Protein 4QBS (pdb70)

Sequence (144 aa):
GSRERLVYEVRQKCRNIEDICISSCGSLNVTLEHPLFVGGMCQNCKNCFLECCAYQYDDDGYQSYCTICCGGRRVLMCGNNNCCRCFCVECVDLLVGPGAAQAAIKEDPWNCYMCGHKGTTYGLLRRREDWPSSRLQMFFANARKQTA

InterPro domains:
  IPR000313 PWWP domain [PF00855] (293-374)
  IPR000313 PWWP domain [PS50812] (292-350)
  IPR000313 PWWP domain [SM00293] (290-348)
  IPR001525 C-5 cytosine methyltransferase [PF00145] (634-766)
  IPR001525 C-5 cytosine methyltransferase [PS51679] (634-912)
  IPR018117 DNA methylase, C-5 cytosine-specific, active site [PS00094] (702-714)
  IPR025766 ADD domain [PS51533] (482-614)
  IPR029063 S-adenosyl-L-methionine-dependent methyltransferase superfamily [G3DSA:3.40.50.150] (622-851)
  IPR029063 S-adenosyl-L-methionine-dependent methyltransferase superfamily [G3DSA:3.40.50.150] (852-912)
  IPR029063 S-adenosyl-L-methionine-dependent methyltransferase superfamily [SSF53335] (626-910)
  IPR040552 DNMT3, cysteine rich ADD domain, GATA1-like zinc finger [PF17980] (475-530)
  IPR044108 DNA (cytosine-5)-methyltransferase 3A, ADD domain [cd11729] (487-614)
  IPR049554 DNMT3, ADD domain, PHD zinc finger [PF21255] (537-586)
  IPR050390 DNA Cytosine-5 Methyltransferase [PTHR23068] (147-740)
  IPR054724 DNA (cytosine-5)-methyltransferase, N-terminal [PF22855] (4-284)

Radius of gyration: 14.33 Å; Cα contacts (8 Å, |Δi|>4): 267; chains: 2; bounding box: 39×41×32 Å

Organism: Homo sapiens (NCBI:txid9606)

Nearest PDB structures (foldseek):
  4qbs-assembly1_A  TM=1.007E+00  e=1.452E-32  Homo sapiens
  4qbr-assembly2_C  TM=9.942E-01  e=1.366E-28  Homo sapiens
  3a1b-assembly1_A  TM=9.912E-01  e=1.066E-27  Homo sapiens
  4qbq-assembly1_C  TM=9.775E-01  e=5.977E-27  Homo sapiens
  4qbq-assembly1_A  TM=9.741E-01  e=3.350E-26  Homo sapiens

Foldseek 3Di:
DFQLVLLVCVLV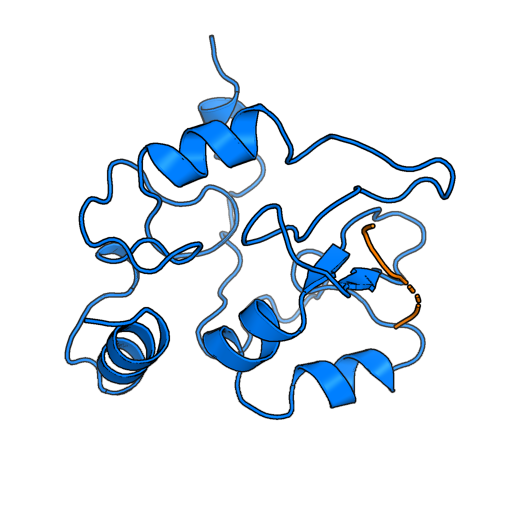VVDPQQQAALQGGHSQFDAADLWWGHGHHPVQLVLCVVAQPDDDPVRAGPDANRNSHEDDWDAALPPPHRHIHHPVSCCRQQHNPRVVVQVPDVRHHDLSGDPVQDGRNTHTDPPSVVSVCVSPDD/DADDPD

GO terms:
  GO:0000978 RNA polymerase II cis-regulatory region sequence-specific DNA binding (F, IDA)
  GO:0044027 negative regulation of gene expression via chromosomal CpG island methylation (P, IDA)
  GO:0000122 negative regulation of transcription by RNA polymerase II (P, IDA)
  GO:0005694 chromosome (C, EXP)
  GO:0006346 DNA methylation-dependent constitutive heterochromatin formation (P, IMP)
  GO:0005515 protein binding (F, IPI)
  GO:0106222 lncRNA binding (F, IDA)
  GO:0031048 regulatory ncRNA-mediated heterochromatin formation (P, IGI)
  GO:0005654 nucleoplasm (C, TAS)
  GO:0042802 identical protein binding (F, IPI)
  GO:0005634 nucleus (C, IDA)
  GO:0003886 DNA (cytosine-5-)-methyltransferase activity (F, IDA)
  GO:0003714 transcription corepressor activity (F, TAS)
  GO:0000122 negative regulation of transcription by RNA polymerase II (P, IMP)
  GO:0061629 RNA polymerase II-specific DNA-binding transcription factor binding (F, IPI)
  GO:0005654 nucleoplasm (C, IDA)
  GO:0003677 DNA binding (F, EXP)
  GO:0045322 unmethylated CpG binding (F, EXP)
  GO:0000791 euchromatin (C, IDA)
  GO:0005737 cytoplasm (C, IDA)

Structure (mmCIF, N/CA/C/O backbone):
data_4QBS
#
_entry.id   4QBS
#
_cell.length_a   57.286
_cell.length_b   57.286
_cell.length_c   71.923
_cell.angle_alpha   90.00
_cell.angle_beta   90.00
_cell.angle_gamma   120.00
#
_symmetry.space_group_name_H-M   'P 31 2 1'
#
loop_
_entity.id
_entity.type
_entity.pdbx_description
1 polymer 'DNA (cytosine-5)-methyltransferase 3A'
2 polymer 'Histone H3'
3 non-polymer 'ZINC ION'
4 non-polymer 'SULFATE ION'
5 water water
#
loop_
_atom_site.group_PDB
_atom_site.id
_atom_site.type_symbol
_atom_site.label_atom_id
_atom_site.label_alt_id
_atom_site.label_comp_id
_atom_site.label_asym_id
_atom_site.label_entity_id
_atom_site.label_seq_id
_atom_site.pdbx_PDB_ins_code
_atom_site.Cartn_x
_atom_site.Cartn_y
_atom_site.Cartn_z
_atom_site.occupancy
_atom_site.B_iso_or_equiv
_atom_site.auth_seq_id
_atom_site.auth_comp_id
_atom_site.auth_asym_id
_atom_site.auth_atom_id
_atom_site.pdbx_PDB_model_num
ATOM 1 N N . GLY A 1 1 ? 23.150 -33.938 -19.441 1.00 57.55 474 GLY A N 1
ATOM 2 C CA . GLY A 1 1 ? 23.977 -32.763 -19.632 1.00 55.96 474 GLY A CA 1
ATOM 3 C C . GLY A 1 1 ? 23.388 -31.518 -18.995 1.00 53.63 474 GLY A C 1
ATOM 4 O O . GLY A 1 1 ? 24.074 -30.509 -18.835 1.00 51.80 474 GLY A O 1
ATOM 5 N N . SER A 1 2 ? 22.109 -31.575 -18.633 1.00 51.25 475 SER A N 1
ATOM 6 C CA . SER A 1 2 ? 21.482 -30.435 -17.973 1.00 45.88 475 SER A CA 1
ATOM 7 C C . SER A 1 2 ? 21.748 -30.466 -16.475 1.00 41.76 475 SER A C 1
ATOM 8 O O . SER A 1 2 ? 22.160 -31.488 -15.911 1.00 43.17 475 SER A O 1
ATOM 11 N N . ARG A 1 3 ? 21.514 -29.328 -15.840 1.00 36.85 476 ARG A N 1
ATOM 12 C CA . ARG A 1 3 ? 21.655 -29.198 -14.405 1.00 31.93 476 ARG A CA 1
ATOM 13 C C . ARG A 1 3 ? 20.762 -30.180 -13.646 1.00 31.00 476 ARG A C 1
ATOM 14 O O . ARG A 1 3 ? 21.164 -30.753 -12.630 1.00 30.17 476 ARG A O 1
ATOM 22 N N . GLU A 1 4 ? 19.552 -30.371 -14.162 1.00 35.81 477 GLU A N 1
ATOM 23 C CA . GLU A 1 4 ? 18.551 -31.225 -13.524 1.00 38.16 477 GLU A CA 1
ATOM 24 C C . GLU A 1 4 ? 18.974 -32.689 -13.561 1.00 32.61 477 GLU A C 1
ATOM 25 O O . GLU A 1 4 ? 18.816 -33.419 -12.588 1.00 29.27 477 GLU A O 1
ATOM 31 N N . ARG A 1 5 ? 19.522 -33.113 -14.694 1.00 31.07 478 ARG A N 1
ATOM 32 C CA . ARG A 1 5 ? 19.973 -34.489 -14.845 1.00 35.87 478 ARG A CA 1
ATOM 33 C C . ARG A 1 5 ? 21.205 -34.753 -13.991 1.00 35.58 478 ARG A C 1
ATOM 34 O O . ARG A 1 5 ? 21.381 -35.847 -13.436 1.00 32.32 478 ARG A O 1
ATOM 42 N N . LEU A 1 6 ? 22.068 -33.756 -13.870 1.00 32.92 479 LEU A N 1
ATOM 43 C CA . LEU A 1 6 ? 23.257 -33.950 -13.070 1.00 31.41 479 LEU A CA 1
ATOM 44 C C . LEU A 1 6 ? 22.896 -34.077 -11.596 1.00 28.48 479 LEU A C 1
ATOM 45 O O . LEU A 1 6 ? 23.486 -34.881 -10.872 1.00 32.62 479 LEU A O 1
ATOM 50 N N . VAL A 1 7 ? 21.922 -33.297 -11.147 1.00 30.23 480 VAL A N 1
ATOM 51 C CA . VAL A 1 7 ? 21.504 -33.383 -9.757 1.00 28.67 480 VAL A CA 1
ATOM 52 C C . VAL A 1 7 ? 20.814 -34.725 -9.510 1.00 31.17 480 VAL A C 1
ATOM 53 O O . VAL A 1 7 ? 20.966 -35.331 -8.449 1.00 29.79 480 VAL A O 1
ATOM 57 N N . TYR A 1 8 ? 20.071 -35.194 -10.503 1.00 34.48 481 TYR A N 1
ATOM 58 C CA . TYR A 1 8 ? 19.451 -36.516 -10.421 1.00 33.71 481 TYR A CA 1
ATOM 59 C C . TYR A 1 8 ? 20.510 -37.588 -10.183 1.00 36.96 481 TYR A C 1
ATOM 60 O O . TYR A 1 8 ? 20.351 -38.434 -9.304 1.00 35.37 481 TYR A O 1
ATOM 69 N N . GLU A 1 9 ? 21.597 -37.543 -10.951 1.00 34.60 482 GLU A N 1
ATOM 70 C CA . GLU A 1 9 ? 22.685 -38.496 -10.768 1.00 32.99 482 GLU A CA 1
ATOM 71 C C . GLU A 1 9 ? 23.276 -38.418 -9.370 1.00 33.44 482 GLU A C 1
ATOM 72 O O . GLU A 1 9 ? 23.706 -39.427 -8.829 1.00 35.84 482 GLU A O 1
ATOM 78 N N . VAL A 1 10 ? 23.318 -37.218 -8.792 1.00 35.72 483 VAL A N 1
ATOM 79 C CA . VAL A 1 10 ? 23.865 -37.046 -7.448 1.00 29.36 483 VAL A CA 1
ATOM 80 C C . VAL A 1 10 ? 22.997 -37.769 -6.416 1.00 32.15 483 VAL A C 1
ATOM 81 O O . VAL A 1 10 ? 23.511 -38.416 -5.497 1.00 36.70 483 VAL A O 1
ATOM 85 N N . ARG A 1 11 ? 21.680 -37.668 -6.577 1.00 33.14 484 ARG A N 1
ATOM 86 C CA . ARG A 1 11 ? 20.750 -38.306 -5.641 1.00 36.73 484 ARG A CA 1
ATOM 87 C C . ARG A 1 11 ? 20.886 -39.833 -5.706 1.00 43.39 484 ARG A C 1
ATOM 88 O O . ARG A 1 11 ? 20.702 -40.530 -4.704 1.00 46.34 484 ARG A O 1
ATOM 96 N N . GLN A 1 12 ? 21.245 -40.331 -6.886 1.00 39.29 485 GLN A N 1
ATOM 97 C CA . GLN A 1 12 ? 21.434 -41.760 -7.136 1.00 43.09 485 GLN A CA 1
ATOM 98 C C . GLN A 1 12 ? 22.840 -42.231 -6.779 1.00 49.66 485 GLN A C 1
ATOM 99 O O . GLN A 1 12 ? 23.217 -43.370 -7.073 1.00 51.71 485 GLN A O 1
ATOM 105 N N . LYS A 1 13 ? 23.616 -41.335 -6.172 1.00 45.92 486 LYS A N 1
ATOM 106 C CA . LYS A 1 13 ? 25.006 -41.595 -5.803 1.00 45.67 486 LYS A CA 1
ATOM 107 C C . LYS A 1 13 ? 25.864 -42.032 -6.993 1.00 41.10 486 LYS A C 1
ATOM 108 O O . LYS A 1 13 ? 26.891 -42.680 -6.825 1.00 47.78 486 LYS A O 1
ATOM 114 N N . CYS A 1 14 ? 25.446 -41.657 -8.194 1.00 42.50 487 CYS A N 1
ATOM 115 C CA . CYS A 1 14 ? 26.243 -41.902 -9.386 1.00 45.11 487 CYS A CA 1
ATOM 116 C C . CYS A 1 14 ? 27.240 -40.770 -9.627 1.00 48.78 487 CYS A C 1
ATOM 117 O O . CYS A 1 14 ? 27.970 -40.777 -10.623 1.00 41.93 487 CYS A O 1
ATOM 120 N N . ARG A 1 15 ? 27.267 -39.814 -8.697 1.00 41.47 488 ARG A N 1
ATOM 121 C CA . ARG A 1 15 ? 28.114 -38.634 -8.798 1.00 36.46 488 ARG A CA 1
ATOM 122 C C . ARG A 1 15 ? 28.160 -37.876 -7.470 1.00 33.42 488 ARG A C 1
ATOM 123 O O . ARG A 1 15 ? 27.146 -37.754 -6.788 1.00 36.39 488 ARG A O 1
ATOM 131 N N . ASN A 1 16 ? 29.339 -37.378 -7.109 1.00 31.98 489 ASN A N 1
ATOM 132 C CA . ASN A 1 16 ? 29.520 -36.590 -5.891 1.00 30.30 489 ASN A CA 1
ATOM 133 C C . ASN A 1 16 ? 29.093 -35.157 -6.169 1.00 28.60 489 ASN A C 1
ATOM 134 O O . ASN A 1 16 ? 29.390 -34.608 -7.233 1.00 26.40 489 ASN A O 1
ATOM 139 N N . ILE A 1 17 ? 28.390 -34.556 -5.219 1.00 29.87 490 ILE A N 1
ATOM 140 C CA . ILE A 1 17 ? 27.919 -33.188 -5.380 1.00 23.28 490 ILE A CA 1
ATOM 141 C C . ILE A 1 17 ? 29.087 -32.197 -5.376 1.00 22.91 490 ILE A C 1
ATOM 142 O O . ILE A 1 17 ? 28.969 -31.108 -5.938 1.00 20.07 490 ILE A O 1
ATOM 147 N N . GLU A 1 18 ? 30.218 -32.551 -4.755 1.00 21.88 491 GLU A N 1
ATOM 148 C CA . GLU A 1 18 ? 31.385 -31.659 -4.803 1.00 24.31 491 GLU A CA 1
ATOM 149 C C . GLU A 1 18 ? 31.933 -31.557 -6.229 1.00 21.75 491 GLU A C 1
ATOM 150 O O . GLU A 1 18 ? 32.701 -30.643 -6.532 1.00 27.08 491 GLU A O 1
ATOM 156 N N . ASP A 1 19 ? 31.531 -32.482 -7.102 1.00 24.96 492 ASP A N 1
ATOM 157 C CA . ASP A 1 19 ? 32.053 -32.523 -8.475 1.00 23.94 492 ASP A CA 1
ATOM 158 C C . ASP A 1 19 ? 31.170 -31.811 -9.490 1.00 23.41 492 ASP A C 1
ATOM 159 O O . ASP A 1 19 ? 31.438 -31.852 -10.691 1.00 22.44 492 ASP A O 1
ATOM 164 N N . ILE A 1 20 ? 30.103 -31.169 -9.028 1.00 19.03 493 ILE A N 1
ATOM 165 C CA . ILE A 1 20 ? 29.293 -30.381 -9.937 1.00 18.85 493 ILE A CA 1
ATOM 166 C C . ILE A 1 20 ? 29.167 -28.975 -9.383 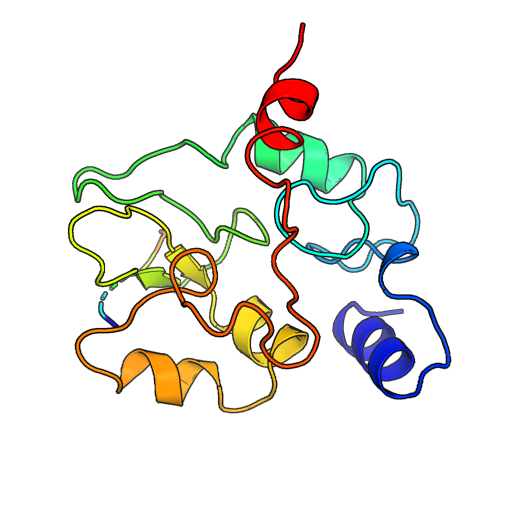1.00 17.28 493 ILE A C 1
ATOM 167 O O . ILE A 1 20 ? 29.303 -28.769 -8.193 1.00 17.32 493 ILE A O 1
ATOM 172 N N . CYS A 1 21 ? 28.943 -28.007 -10.258 1.00 14.79 494 CYS A N 1
ATOM 173 C CA . CYS A 1 21 ? 28.653 -26.644 -9.801 1.00 14.11 494 CYS A CA 1
ATOM 174 C C . CYS A 1 21 ? 27.190 -26.616 -9.373 1.00 17.37 494 CYS A C 1
ATOM 175 O O . CYS A 1 21 ? 26.293 -26.813 -10.188 1.00 17.95 494 CYS A O 1
ATOM 178 N N . ILE A 1 22 ? 26.929 -26.405 -8.091 1.00 16.10 495 ILE A N 1
ATOM 179 C CA . ILE A 1 22 ? 25.550 -26.523 -7.655 1.00 17.97 495 ILE A CA 1
ATOM 180 C C . ILE A 1 22 ? 24.711 -25.339 -8.096 1.00 14.11 495 ILE A C 1
ATOM 181 O O . ILE A 1 22 ? 23.485 -25.388 -7.967 1.00 17.41 495 ILE A O 1
ATOM 186 N N . SER A 1 23 ? 25.342 -24.271 -8.587 1.00 15.79 496 SER A N 1
ATOM 187 C CA A SER A 1 23 ? 24.630 -23.079 -9.041 0.47 16.88 496 SER A CA 1
ATOM 188 C CA B SER A 1 23 ? 24.552 -23.124 -9.019 0.53 16.87 496 SER A CA 1
ATOM 189 C C . SER A 1 23 ? 24.193 -23.196 -10.504 1.00 17.98 496 SER A C 1
ATOM 190 O O . SER A 1 23 ? 23.126 -22.707 -10.888 1.00 24.44 496 SER A O 1
ATOM 195 N N . CYS A 1 24 ? 25.020 -23.827 -11.346 1.00 15.76 497 CYS A N 1
ATOM 196 C CA . CYS A 1 24 ? 24.611 -23.939 -12.773 1.00 17.03 497 CYS A CA 1
ATOM 197 C C . CYS A 1 24 ? 24.694 -25.340 -13.383 1.00 18.94 497 CYS A C 1
ATOM 198 O O . CYS A 1 24 ? 24.179 -25.564 -14.485 1.00 22.70 497 CYS A O 1
ATOM 201 N N . GLY A 1 25 ? 25.334 -26.278 -12.694 1.00 18.76 498 GLY A N 1
ATOM 202 C CA . GLY A 1 25 ? 25.452 -27.633 -13.216 1.00 19.08 498 GLY A CA 1
ATOM 203 C C . GLY A 1 25 ? 26.724 -27.895 -14.016 1.00 20.05 498 GLY A C 1
ATOM 204 O O . GLY A 1 25 ? 26.950 -29.016 -14.467 1.00 22.50 498 GLY A O 1
ATOM 205 N N . SER A 1 26 ? 27.556 -26.876 -14.213 1.00 19.07 499 SER A N 1
ATOM 206 C CA . SER A 1 26 ? 28.851 -27.088 -14.887 1.00 19.94 499 SER A CA 1
ATOM 207 C C . SER A 1 26 ? 29.707 -28.151 -14.201 1.00 22.19 499 SER A C 1
ATOM 208 O O . SER A 1 26 ? 29.694 -28.286 -12.974 1.00 18.06 499 SER A O 1
ATOM 211 N N . LEU A 1 27 ? 30.440 -28.921 -15.000 1.00 22.32 500 LEU A N 1
ATOM 212 C CA . LEU A 1 27 ? 31.361 -29.903 -14.457 1.00 21.56 500 LEU A CA 1
ATOM 213 C C . LEU A 1 27 ? 32.724 -29.270 -14.221 1.00 21.48 500 LEU A C 1
ATOM 214 O O . LEU A 1 27 ? 33.605 -29.869 -13.609 1.00 23.38 500 LEU A O 1
ATOM 219 N N . ASN A 1 28 ? 32.888 -28.045 -14.700 1.00 19.48 501 ASN A N 1
ATOM 220 C CA . ASN A 1 28 ? 34.162 -27.364 -14.569 1.00 21.82 501 ASN A CA 1
ATOM 221 C C . ASN A 1 28 ? 34.287 -26.654 -13.224 1.00 22.94 501 ASN A C 1
ATOM 222 O O . ASN A 1 28 ? 34.447 -25.436 -13.166 1.00 19.19 501 ASN A O 1
ATOM 227 N N . VAL A 1 29 ? 34.247 -27.443 -12.152 1.00 21.09 502 VAL A N 1
ATOM 228 C CA . VAL A 1 29 ? 34.344 -26.934 -10.788 1.00 18.22 502 VAL A CA 1
ATOM 229 C C . VAL A 1 29 ? 35.741 -26.396 -10.512 1.00 24.09 502 VAL A C 1
ATOM 230 O O . VAL A 1 29 ? 36.724 -27.073 -10.781 1.00 22.99 502 VAL A O 1
ATOM 234 N N . THR A 1 30 ? 35.839 -25.186 -9.978 1.00 20.05 503 THR A N 1
ATOM 235 C CA . THR A 1 30 ? 37.167 -24.656 -9.658 1.00 24.35 503 THR A CA 1
ATOM 236 C C . THR A 1 30 ? 37.362 -24.341 -8.199 1.00 20.95 503 THR A C 1
ATOM 237 O O . THR A 1 30 ? 38.473 -24.063 -7.783 1.00 22.14 503 THR A O 1
ATOM 241 N N . LEU A 1 31 ? 36.281 -24.357 -7.421 1.00 23.74 504 LEU A N 1
ATOM 242 C CA . LEU A 1 31 ? 36.386 -24.216 -5.978 1.00 20.88 504 LEU A CA 1
ATOM 243 C C . LEU A 1 31 ? 35.144 -24.823 -5.313 1.00 20.41 504 LEU A C 1
ATOM 244 O O . LEU A 1 31 ? 34.180 -25.171 -5.982 1.00 19.93 504 LEU A O 1
ATOM 249 N N . GLU A 1 32 ? 35.182 -24.976 -4.002 1.00 23.21 505 GLU A N 1
ATOM 250 C CA . GLU A 1 32 ? 34.004 -25.422 -3.267 1.00 22.34 505 GLU A CA 1
ATOM 251 C C . GLU A 1 32 ? 33.098 -24.221 -3.010 1.00 18.82 505 GLU A C 1
ATOM 252 O O . GLU A 1 32 ? 33.584 -23.154 -2.647 1.00 17.26 505 GLU A O 1
ATOM 258 N N . HIS A 1 33 ? 31.790 -24.372 -3.227 1.00 18.27 506 HIS A N 1
ATOM 259 C CA . HIS A 1 33 ? 30.827 -23.329 -2.867 1.00 15.49 506 HIS A CA 1
ATOM 260 C C . HIS A 1 33 ? 31.024 -22.950 -1.409 1.00 14.51 506 HIS A C 1
ATOM 261 O O . HIS A 1 33 ? 31.180 -23.828 -0.582 1.00 17.45 506 HIS A O 1
ATOM 268 N N . PRO A 1 34 ? 31.034 -21.647 -1.096 1.00 15.39 507 PRO A N 1
ATOM 269 C CA . PRO A 1 34 ? 31.391 -21.309 0.287 1.00 15.41 507 PRO A CA 1
ATOM 270 C C . PRO A 1 34 ? 30.275 -21.533 1.310 1.00 20.37 507 PRO A C 1
ATOM 271 O O . PRO A 1 34 ? 30.573 -21.586 2.512 1.00 16.83 507 PRO A O 1
ATOM 275 N N . LEU A 1 35 ? 29.020 -21.659 0.872 1.00 15.39 508 LEU A N 1
ATOM 276 C CA . LEU A 1 35 ? 27.915 -21.763 1.846 1.00 17.02 508 LEU A CA 1
ATOM 277 C C . LEU A 1 35 ? 27.361 -23.173 1.980 1.00 18.75 508 LEU A C 1
ATOM 278 O O . LEU A 1 35 ? 26.979 -23.598 3.083 1.00 16.96 508 LEU A O 1
ATOM 283 N N . PHE A 1 36 ? 27.287 -23.898 0.860 1.00 14.51 509 PHE A N 1
ATOM 284 C CA . PHE A 1 36 ? 26.683 -25.244 0.882 1.00 15.00 509 PHE A CA 1
ATOM 285 C C . PHE A 1 36 ? 27.627 -26.272 0.303 1.00 17.49 509 PHE A C 1
ATOM 286 O O . PHE A 1 36 ? 28.502 -25.948 -0.506 1.00 17.20 509 PHE A O 1
ATOM 294 N N . VAL A 1 37 ? 27.469 -27.522 0.706 1.00 15.93 510 VAL A N 1
ATOM 295 C CA . VAL A 1 37 ? 28.325 -28.560 0.146 1.00 14.23 510 VAL A CA 1
ATOM 296 C C . VAL A 1 37 ? 28.079 -28.697 -1.369 1.00 17.89 510 VAL A C 1
ATOM 297 O O . VAL A 1 37 ? 26.940 -28.740 -1.812 1.00 19.17 510 VAL A O 1
ATOM 301 N N . GLY A 1 38 ? 29.151 -28.740 -2.156 1.00 19.12 511 GLY A N 1
ATOM 302 C CA . GLY A 1 38 ? 29.014 -28.764 -3.614 1.00 17.21 511 GLY A CA 1
ATOM 303 C C . GLY A 1 38 ? 30.056 -27.863 -4.266 1.00 17.21 511 GLY A C 1
ATOM 304 O O . GLY A 1 38 ? 30.691 -27.031 -3.589 1.00 16.60 511 GLY A O 1
ATOM 305 N N . GLY A 1 39 ? 30.215 -28.003 -5.582 1.00 18.64 512 GLY A N 1
ATOM 306 C CA . GLY A 1 39 ? 31.213 -27.235 -6.305 1.00 16.85 512 GLY A CA 1
ATOM 307 C C . GLY A 1 39 ? 30.717 -25.917 -6.858 1.00 17.07 512 GLY A C 1
ATOM 308 O O . GLY A 1 39 ? 29.528 -25.575 -6.813 1.00 14.40 512 GLY A O 1
ATOM 309 N N . MET A 1 40 ? 31.662 -25.150 -7.382 1.00 15.06 513 MET A N 1
ATOM 310 C CA . MET A 1 40 ? 31.339 -23.882 -7.987 1.00 16.43 513 MET A CA 1
ATOM 311 C C . MET A 1 40 ? 32.260 -23.706 -9.185 1.00 16.89 513 MET A C 1
ATOM 312 O O . MET A 1 40 ? 33.457 -23.905 -9.049 1.00 19.04 513 MET A O 1
ATOM 317 N N . CYS A 1 41 ? 31.704 -23.326 -10.326 1.00 16.06 514 CYS A N 1
ATOM 318 C CA . CYS A 1 41 ? 32.515 -23.052 -11.510 1.00 19.47 514 CYS A CA 1
ATOM 319 C C . CYS A 1 41 ? 32.973 -21.583 -11.561 1.00 20.27 514 CYS A C 1
ATOM 320 O O . CYS A 1 41 ? 32.516 -20.750 -10.772 1.00 18.10 514 CYS A O 1
ATOM 323 N N . GLN A 1 42 ? 33.866 -21.260 -12.495 1.00 16.71 515 GLN A N 1
ATOM 324 C CA . GLN A 1 42 ? 34.377 -19.883 -12.605 1.00 19.90 515 GLN A CA 1
ATOM 325 C C . GLN A 1 42 ? 33.279 -18.845 -12.936 1.00 20.58 515 GLN A C 1
ATOM 326 O O . GLN A 1 42 ? 33.288 -17.735 -12.399 1.00 22.41 515 GLN A O 1
ATOM 332 N N . ASN A 1 43 ? 32.341 -19.196 -13.814 1.00 20.81 516 ASN A N 1
ATOM 333 C CA . ASN A 1 43 ? 31.229 -18.300 -14.141 1.00 20.98 516 ASN A CA 1
ATOM 334 C C . ASN A 1 43 ? 30.432 -17.938 -12.884 1.00 21.80 516 ASN A C 1
ATOM 335 O O . ASN A 1 43 ? 30.070 -16.775 -12.645 1.00 18.40 516 ASN A O 1
ATOM 340 N N . CYS A 1 44 ? 30.157 -18.943 -12.065 1.00 19.80 517 CYS A N 1
ATOM 341 C CA . CYS A 1 44 ? 29.317 -18.693 -10.909 1.00 17.50 517 CYS A CA 1
ATOM 342 C C . CYS A 1 44 ? 30.089 -17.991 -9.803 1.00 18.23 517 CYS A C 1
ATOM 343 O O . CYS A 1 44 ? 29.516 -17.175 -9.059 1.00 19.01 517 CYS A O 1
ATOM 346 N N . LYS A 1 45 ? 31.383 -18.282 -9.698 1.00 18.30 518 LYS A N 1
ATOM 347 C CA . LYS A 1 45 ? 32.267 -17.557 -8.782 1.00 19.28 518 LYS A CA 1
ATOM 348 C C . LYS A 1 45 ? 32.225 -16.066 -9.115 1.00 20.05 518 LYS A C 1
ATOM 349 O O . LYS A 1 45 ? 32.128 -15.212 -8.238 1.00 21.74 518 LYS A O 1
ATOM 355 N N . ASN A 1 46 ? 32.284 -15.765 -10.404 1.00 22.04 519 ASN A N 1
ATOM 356 C CA . ASN A 1 46 ? 32.240 -14.382 -10.853 1.00 20.67 519 ASN A CA 1
ATOM 357 C C . ASN A 1 46 ? 30.901 -13.733 -10.629 1.00 20.76 519 ASN A C 1
ATOM 358 O O . ASN A 1 46 ? 30.823 -12.564 -10.268 1.00 24.00 519 ASN A O 1
ATOM 363 N N . CYS A 1 47 ? 29.840 -14.472 -10.900 1.00 20.94 520 CYS A N 1
ATOM 364 C CA . CYS A 1 47 ? 28.511 -13.955 -10.664 1.00 23.89 520 CYS A CA 1
ATOM 365 C C . CYS A 1 47 ? 28.356 -13.671 -9.155 1.00 21.11 520 CYS A C 1
ATOM 366 O O . CYS A 1 47 ? 27.844 -12.627 -8.761 1.00 20.64 520 CYS A O 1
ATOM 369 N N . PHE A 1 48 ? 28.849 -14.578 -8.318 1.00 20.03 521 PHE A N 1
ATOM 370 C CA . PHE A 1 48 ? 28.774 -14.412 -6.854 1.00 18.83 521 PHE A CA 1
ATOM 371 C C . PHE A 1 48 ? 29.546 -13.151 -6.430 1.00 24.85 521 PHE A C 1
ATOM 372 O O . PHE A 1 48 ? 29.054 -12.327 -5.657 1.00 22.10 521 PHE A O 1
ATOM 380 N N . LEU A 1 49 ? 30.749 -12.981 -6.959 1.00 18.09 522 LEU A N 1
ATOM 381 C CA . LEU A 1 49 ? 31.539 -11.808 -6.622 1.00 23.51 522 LEU A CA 1
ATOM 382 C C . LEU A 1 49 ? 30.826 -10.508 -6.963 1.00 22.33 522 LEU A C 1
ATOM 383 O O . LEU A 1 49 ? 30.948 -9.527 -6.240 1.00 30.16 522 LEU A O 1
ATOM 388 N N . GLU A 1 50 ? 30.056 -10.504 -8.043 1.00 22.37 523 GLU A N 1
ATOM 389 C CA . GLU A 1 50 ? 29.389 -9.281 -8.488 1.00 23.69 523 GLU A CA 1
ATOM 390 C C . GLU A 1 50 ? 28.005 -9.060 -7.899 1.00 26.99 523 GLU A C 1
ATOM 391 O O . GLU A 1 50 ? 27.575 -7.937 -7.763 1.00 22.01 523 GLU A O 1
ATOM 397 N N . CYS A 1 51 ? 27.353 -10.146 -7.497 1.00 22.20 524 CYS A N 1
ATOM 398 C CA A CYS A 1 51 ? 25.898 -10.110 -7.250 0.43 25.05 524 CYS A CA 1
ATOM 399 C CA B CYS A 1 51 ? 25.921 -10.204 -7.320 0.57 25.14 524 CYS A CA 1
ATOM 400 C C . CYS A 1 51 ? 25.445 -10.558 -5.885 1.00 21.64 524 CYS A C 1
ATOM 401 O O . CYS A 1 51 ? 24.336 -10.192 -5.454 1.00 19.63 524 CYS A O 1
ATOM 406 N N . ALA A 1 52 ? 26.274 -11.319 -5.182 1.00 19.54 525 ALA A N 1
ATOM 407 C CA . ALA A 1 52 ? 25.833 -11.963 -3.939 1.00 17.90 525 ALA A CA 1
ATOM 408 C C . ALA A 1 52 ? 25.444 -10.957 -2.866 1.00 23.07 525 ALA A C 1
ATOM 409 O O . ALA A 1 52 ? 24.577 -11.244 -2.044 1.00 20.27 525 ALA A O 1
ATOM 411 N N . TYR A 1 53 ? 26.084 -9.792 -2.872 1.00 18.57 526 TYR A N 1
ATOM 412 C CA . TYR A 1 53 ? 25.809 -8.786 -1.857 1.00 16.62 526 TYR A CA 1
ATOM 413 C C . TYR A 1 53 ? 25.249 -7.490 -2.431 1.00 20.55 526 TYR A C 1
ATOM 414 O O . TYR A 1 53 ? 25.369 -6.414 -1.828 1.00 19.53 526 TYR A O 1
ATOM 423 N N . GLN A 1 54 ? 24.606 -7.610 -3.588 1.00 21.67 527 GLN A N 1
ATOM 424 C CA . GLN A 1 54 ? 23.744 -6.554 -4.092 1.00 19.30 527 GLN A CA 1
ATOM 425 C C . GLN A 1 54 ? 22.417 -6.549 -3.329 1.00 22.95 527 GLN A C 1
ATOM 426 O O . GLN A 1 54 ? 21.824 -7.606 -3.115 1.00 19.34 527 GLN A O 1
ATOM 432 N N . TYR A 1 55 ? 21.950 -5.369 -2.909 1.00 20.60 528 TYR A N 1
ATOM 433 C CA . TYR A 1 55 ? 20.719 -5.258 -2.132 1.00 16.74 528 TYR A CA 1
ATOM 434 C C . TYR A 1 55 ? 19.666 -4.380 -2.784 1.00 23.47 528 TYR A C 1
ATOM 435 O O . TYR A 1 55 ? 19.991 -3.404 -3.437 1.00 19.59 528 TYR A O 1
ATOM 444 N N . ASP A 1 56 ? 18.402 -4.729 -2.572 1.00 21.57 529 ASP A N 1
ATOM 445 C CA . ASP A 1 56 ? 17.269 -3.919 -3.034 1.00 25.17 529 ASP A CA 1
ATOM 446 C C . ASP A 1 56 ? 16.876 -2.922 -1.953 1.00 25.24 529 ASP A C 1
ATOM 447 O O . ASP A 1 56 ? 17.426 -2.955 -0.857 1.00 23.12 529 ASP A O 1
ATOM 452 N N . ASP A 1 57 ? 15.917 -2.043 -2.234 1.00 29.18 530 ASP A N 1
ATOM 453 C CA . ASP A 1 57 ? 15.556 -1.041 -1.226 1.00 30.73 530 ASP A CA 1
ATOM 454 C C . ASP A 1 57 ? 14.658 -1.619 -0.134 1.00 36.09 530 ASP A C 1
ATOM 455 O O . ASP A 1 57 ? 14.368 -0.953 0.873 1.00 35.72 530 ASP A O 1
ATOM 460 N N . ASP A 1 58 ? 14.243 -2.872 -0.307 1.00 31.30 531 ASP A N 1
ATOM 461 C CA . ASP A 1 58 ? 13.494 -3.554 0.742 1.00 29.34 531 ASP A CA 1
ATOM 462 C C . ASP A 1 58 ? 14.420 -4.076 1.828 1.00 32.30 531 ASP A C 1
ATOM 463 O O . ASP A 1 58 ? 13.981 -4.704 2.785 1.00 32.36 531 ASP A O 1
ATOM 468 N N . GLY A 1 59 ? 15.714 -3.838 1.660 1.00 32.13 532 GLY A N 1
ATOM 469 C CA . GLY A 1 59 ? 16.695 -4.335 2.598 1.00 34.25 532 GLY A CA 1
ATOM 470 C C . GLY A 1 59 ? 17.138 -5.770 2.354 1.00 32.87 532 GLY A C 1
ATOM 471 O O . GLY A 1 59 ? 17.973 -6.298 3.088 1.00 32.22 532 GLY A O 1
ATOM 472 N N . TYR A 1 60 ? 16.591 -6.410 1.324 1.00 29.74 533 TYR A N 1
ATOM 473 C CA . TYR A 1 60 ? 16.971 -7.793 1.049 1.00 26.14 533 TYR A CA 1
ATOM 474 C C . TYR A 1 60 ? 17.921 -7.900 -0.133 1.00 22.13 533 TYR A C 1
ATOM 475 O O . TYR A 1 60 ? 17.951 -7.039 -1.017 1.00 21.24 533 TYR A O 1
ATOM 484 N N . GLN A 1 61 ? 18.696 -8.978 -0.145 1.00 20.89 534 GLN A N 1
ATOM 485 C CA . GLN A 1 61 ? 19.582 -9.235 -1.261 1.00 20.74 534 GLN A CA 1
ATOM 486 C C . GLN A 1 61 ? 18.771 -9.324 -2.542 1.00 21.70 534 GLN A C 1
ATOM 487 O O . GLN A 1 61 ? 17.609 -9.744 -2.525 1.00 22.85 534 GLN A O 1
ATOM 493 N N . SER A 1 62 ? 19.377 -8.916 -3.657 1.00 17.23 535 SER A N 1
ATOM 494 C CA . SER A 1 62 ? 18.645 -8.796 -4.898 1.00 17.77 535 SER A CA 1
ATOM 495 C C . SER A 1 62 ? 18.328 -10.148 -5.518 1.00 20.71 535 SER A C 1
ATOM 496 O O . SER A 1 62 ? 17.294 -10.313 -6.171 1.00 23.99 535 SER A O 1
ATOM 499 N N . TYR A 1 63 ? 19.225 -11.109 -5.316 1.00 19.82 536 TYR A N 1
ATOM 500 C CA . TYR A 1 63 ? 19.103 -12.403 -5.985 1.00 18.75 536 TYR A CA 1
ATOM 501 C C . TYR A 1 63 ? 19.244 -13.608 -5.064 1.00 20.97 536 TYR A C 1
ATOM 502 O O . TYR A 1 63 ? 19.531 -13.481 -3.872 1.00 20.30 536 TYR A O 1
ATOM 511 N N . CYS A 1 64 ? 19.033 -14.776 -5.657 1.00 21.07 537 CYS A N 1
ATOM 512 C CA . CYS A 1 64 ? 19.118 -16.058 -4.966 1.00 19.96 537 CYS A CA 1
ATOM 513 C C . CYS A 1 64 ? 20.492 -16.292 -4.324 1.00 22.38 537 CYS A C 1
ATOM 514 O O . CYS A 1 64 ? 21.539 -16.046 -4.930 1.00 19.84 537 CYS A O 1
ATOM 517 N N . THR A 1 65 ? 20.482 -16.758 -3.080 1.00 15.52 538 THR A N 1
ATOM 518 C CA . THR A 1 65 ? 21.706 -17.031 -2.343 1.00 19.27 538 THR A CA 1
ATOM 519 C C . THR A 1 65 ? 22.549 -18.117 -3.018 1.00 21.90 538 THR A C 1
ATOM 520 O O . THR A 1 65 ? 23.782 -18.107 -2.945 1.00 23.03 538 THR A O 1
ATOM 524 N N . ILE A 1 66 ? 21.886 -19.047 -3.682 1.00 16.80 539 ILE A N 1
ATOM 525 C CA . ILE A 1 66 ? 22.588 -20.173 -4.294 1.00 20.20 539 ILE A CA 1
ATOM 526 C C . ILE A 1 66 ? 23.098 -19.848 -5.711 1.00 22.94 539 ILE A C 1
ATOM 527 O O . ILE A 1 66 ? 24.276 -20.036 -5.994 1.00 24.24 539 ILE A O 1
ATOM 532 N N . CYS A 1 67 ? 22.233 -19.332 -6.577 1.00 16.92 540 CYS A N 1
ATOM 533 C CA . CYS A 1 67 ? 22.593 -19.163 -7.987 1.00 21.15 540 CYS A CA 1
ATOM 534 C C . CYS A 1 67 ? 22.906 -17.707 -8.382 1.00 23.94 540 CYS A C 1
ATOM 535 O O . CYS A 1 67 ? 23.414 -17.462 -9.481 1.00 24.18 540 CYS A O 1
ATOM 538 N N . CYS A 1 68 ? 22.563 -16.765 -7.502 1.00 21.30 541 CYS A N 1
ATOM 539 C CA . CYS A 1 68 ? 22.787 -15.327 -7.729 1.00 22.34 541 CYS A CA 1
ATOM 540 C C . CYS A 1 68 ? 21.984 -14.792 -8.904 1.00 21.26 541 CYS A C 1
ATOM 541 O O . CYS A 1 68 ? 22.335 -13.768 -9.510 1.00 22.74 541 CYS A O 1
ATOM 544 N N . GLY A 1 69 ? 20.864 -15.450 -9.176 1.00 20.68 542 GLY A N 1
ATOM 545 C CA . GLY A 1 69 ? 19.896 -14.982 -10.149 1.00 20.56 542 GLY A CA 1
ATOM 546 C C . GLY A 1 69 ? 18.490 -15.264 -9.656 1.00 23.93 542 GLY A C 1
ATOM 547 O O . GLY A 1 69 ? 18.194 -15.069 -8.471 1.00 24.88 542 GLY A O 1
ATOM 548 N N . GLY A 1 70 ? 17.641 -15.756 -10.558 1.00 20.98 543 GLY A N 1
ATOM 549 C CA . GLY A 1 70 ? 16.255 -16.076 -10.249 1.00 25.32 543 GLY A CA 1
ATOM 550 C C . GLY A 1 70 ? 15.361 -14.949 -10.722 1.00 28.69 543 GLY A C 1
ATOM 551 O O . GLY A 1 70 ? 15.776 -13.802 -10.756 1.00 26.10 543 GLY A O 1
ATOM 552 N N . ARG A 1 71 ? 14.133 -15.270 -11.095 1.00 30.00 544 ARG A N 1
ATOM 553 C CA . ARG A 1 71 ? 13.186 -14.248 -11.513 1.00 33.01 544 ARG A CA 1
ATOM 554 C C . ARG A 1 71 ? 12.221 -13.954 -10.379 1.00 30.74 544 ARG A C 1
ATOM 555 O O . ARG A 1 71 ? 11.733 -12.834 -10.225 1.00 33.00 544 ARG A O 1
ATOM 563 N N . ARG A 1 72 ? 11.939 -14.990 -9.601 1.00 24.29 545 ARG A N 1
ATOM 564 C CA . ARG A 1 72 ? 11.015 -14.921 -8.482 1.00 25.21 545 ARG A CA 1
ATOM 565 C C . ARG A 1 72 ? 11.715 -15.575 -7.325 1.00 22.50 545 ARG A C 1
ATOM 566 O O . ARG A 1 72 ? 12.227 -16.680 -7.481 1.00 21.44 545 ARG A O 1
ATOM 574 N N . VAL A 1 73 ? 11.787 -14.898 -6.180 1.00 20.92 546 VAL A N 1
ATOM 575 C CA . VAL A 1 73 ? 12.501 -15.456 -5.047 1.00 15.36 546 VAL A CA 1
ATOM 576 C C . VAL A 1 73 ? 11.690 -15.420 -3.751 1.00 19.58 546 VAL A C 1
ATOM 577 O O . VAL A 1 73 ? 10.792 -14.593 -3.584 1.00 21.79 546 VAL A O 1
ATOM 581 N N . LEU A 1 74 ? 12.028 -16.334 -2.841 1.00 18.19 547 LEU A N 1
ATOM 582 C CA . LEU A 1 74 ? 11.506 -16.354 -1.477 1.00 18.07 547 LEU A CA 1
ATOM 583 C C . LEU A 1 74 ? 12.450 -15.595 -0.580 1.00 23.19 547 LEU A C 1
ATOM 584 O O . LEU A 1 74 ? 13.664 -15.756 -0.705 1.00 19.55 547 LEU A O 1
ATOM 589 N N . MET A 1 75 ? 11.902 -14.822 0.355 1.00 18.40 548 MET A N 1
ATOM 590 C CA . MET A 1 75 ? 12.706 -14.008 1.244 1.00 15.33 548 MET A CA 1
ATOM 591 C C . MET A 1 75 ? 12.714 -14.617 2.647 1.00 19.44 548 MET A C 1
ATOM 592 O O . MET A 1 75 ? 11.698 -15.134 3.103 1.00 16.95 548 MET A O 1
ATOM 597 N N . CYS A 1 76 ? 13.858 -14.561 3.313 1.00 17.58 549 CYS A N 1
ATOM 598 C CA . CYS A 1 76 ? 13.987 -15.104 4.661 1.00 19.03 549 CYS A CA 1
ATOM 599 C C . CYS A 1 76 ? 13.171 -14.290 5.664 1.00 19.20 549 CYS A C 1
ATOM 600 O O . CYS A 1 76 ? 13.215 -13.072 5.650 1.00 22.23 549 CYS A O 1
ATOM 603 N N . GLY A 1 77 ? 12.458 -14.959 6.559 1.00 18.72 550 GLY A N 1
ATOM 604 C CA . GLY A 1 77 ? 11.604 -14.238 7.476 1.00 19.59 550 GLY A CA 1
ATOM 605 C C . GLY A 1 77 ? 12.341 -13.892 8.750 1.00 26.63 550 GLY A C 1
ATOM 606 O O . GLY A 1 77 ? 11.807 -13.203 9.614 1.00 26.35 550 GLY A O 1
ATOM 607 N N . ASN A 1 78 ? 13.570 -14.379 8.869 1.00 26.36 551 ASN A N 1
ATOM 608 C CA . ASN A 1 78 ? 14.397 -14.018 10.008 1.00 28.67 551 ASN A CA 1
ATOM 609 C C . ASN A 1 78 ? 14.644 -12.535 9.968 1.00 28.07 551 ASN A C 1
ATOM 610 O O . ASN A 1 78 ? 15.226 -12.000 9.011 1.00 28.42 551 ASN A O 1
ATOM 615 N N . ASN A 1 79 ? 14.201 -11.854 11.021 1.00 32.75 552 ASN A N 1
ATOM 616 C CA . ASN A 1 79 ? 14.307 -10.406 11.046 1.00 34.00 552 ASN A CA 1
ATOM 617 C C . ASN A 1 79 ? 15.771 -9.956 11.082 1.00 35.81 552 ASN A C 1
ATOM 618 O O . ASN A 1 79 ? 16.061 -8.764 10.959 1.00 38.60 552 ASN A O 1
ATOM 623 N N . ASN A 1 80 ? 16.687 -10.916 11.226 1.00 32.86 553 ASN A N 1
ATOM 624 C CA . ASN A 1 80 ? 18.123 -10.640 11.216 1.00 38.11 553 ASN A CA 1
ATOM 625 C C . ASN A 1 80 ? 18.835 -11.143 9.942 1.00 40.71 553 ASN A C 1
ATOM 626 O O . ASN A 1 80 ? 20.062 -11.095 9.845 1.00 38.35 553 ASN A O 1
ATOM 631 N N . CYS A 1 81 ? 18.075 -11.639 8.970 1.00 33.32 554 CYS A N 1
ATOM 632 C CA . CYS A 1 81 ? 18.664 -12.207 7.753 1.00 31.58 554 CYS A CA 1
ATOM 633 C C . CYS A 1 81 ? 18.035 -11.554 6.526 1.00 33.26 554 CYS A C 1
ATOM 634 O O . CYS A 1 81 ? 16.822 -11.347 6.483 1.00 34.06 554 CYS A O 1
ATOM 637 N N . CYS A 1 82 ? 18.859 -11.230 5.537 1.00 23.47 555 CYS A N 1
ATOM 638 C CA . CYS A 1 82 ? 18.386 -10.544 4.354 1.00 22.74 555 CYS A CA 1
ATOM 639 C C . CYS A 1 82 ? 18.453 -11.397 3.101 1.00 22.73 555 CYS A C 1
ATOM 640 O O . CYS A 1 82 ? 18.426 -10.846 1.997 1.00 19.92 555 CYS A O 1
ATOM 643 N N . ARG A 1 83 ? 18.529 -12.723 3.263 1.00 19.47 556 ARG A N 1
ATOM 644 C CA . ARG A 1 83 ? 18.708 -13.634 2.117 1.00 18.94 556 ARG A CA 1
ATOM 645 C C . ARG A 1 83 ? 17.432 -14.011 1.339 1.00 19.67 556 ARG A C 1
ATOM 646 O O . ARG A 1 83 ? 16.301 -13.907 1.847 1.00 18.63 556 ARG A O 1
ATOM 654 N N . CYS A 1 84 ? 17.641 -14.417 0.085 1.00 17.46 557 CYS A N 1
ATOM 655 C CA . CYS A 1 84 ? 16.581 -14.854 -0.818 1.00 15.62 557 CYS A CA 1
ATOM 656 C C . CYS A 1 84 ? 17.005 -16.164 -1.492 1.00 17.44 557 CYS A C 1
ATOM 657 O O . CYS A 1 84 ? 18.206 -16.440 -1.625 1.00 16.64 557 CYS A O 1
ATOM 660 N N . PHE A 1 85 ? 16.022 -16.963 -1.884 1.00 17.93 558 PHE A N 1
ATOM 661 C CA . PHE A 1 85 ? 16.247 -18.236 -2.595 1.00 14.30 558 PHE A CA 1
ATOM 662 C C . PHE A 1 85 ? 15.242 -18.360 -3.715 1.00 20.32 558 PHE A C 1
ATOM 663 O O . PHE A 1 85 ? 14.054 -18.106 -3.519 1.00 17.99 558 PHE A O 1
ATOM 671 N N . CYS A 1 86 ? 15.690 -18.766 -4.898 1.00 16.46 559 CYS A N 1
ATOM 672 C CA . CYS A 1 86 ? 14.754 -18.912 -6.003 1.00 19.18 559 CYS A CA 1
ATOM 673 C C . CYS A 1 86 ? 14.074 -20.280 -5.997 1.00 20.34 559 CYS A C 1
ATOM 674 O O . CYS A 1 86 ? 14.610 -21.264 -5.477 1.00 17.85 559 CYS A O 1
ATOM 677 N N . VAL A 1 87 ? 12.873 -20.340 -6.554 1.00 20.26 560 VAL A N 1
ATOM 678 C CA . VAL A 1 87 ? 12.131 -21.588 -6.591 1.00 20.46 560 VAL A CA 1
ATOM 679 C C . VAL A 1 87 ? 12.875 -22.697 -7.321 1.00 20.99 560 VAL A C 1
ATOM 680 O O . VAL A 1 87 ? 12.825 -23.864 -6.919 1.00 22.62 560 VAL A O 1
ATOM 684 N N . GLU A 1 88 ? 13.572 -22.352 -8.399 1.00 20.54 561 GLU A N 1
ATOM 685 C CA . GLU A 1 88 ? 14.262 -23.378 -9.172 1.00 19.24 561 GLU A CA 1
ATOM 686 C C . GLU A 1 88 ? 15.315 -24.117 -8.336 1.00 20.90 561 GLU A C 1
ATOM 687 O O . GLU A 1 88 ? 15.319 -25.354 -8.275 1.00 21.32 561 GLU A O 1
ATOM 693 N N . CYS A 1 89 ? 16.190 -23.356 -7.681 1.00 17.63 562 CYS A N 1
ATOM 694 C CA . CYS A 1 89 ? 17.246 -23.923 -6.839 1.00 15.41 562 CYS A CA 1
ATOM 695 C C . CYS A 1 89 ? 16.656 -24.722 -5.694 1.00 18.25 562 CYS A C 1
ATOM 696 O O . CYS A 1 89 ? 17.145 -25.783 -5.370 1.00 19.65 562 CYS A O 1
ATOM 699 N N . VAL A 1 90 ? 15.611 -24.195 -5.068 1.00 14.87 563 VAL A N 1
ATOM 700 C CA . VAL A 1 90 ? 15.014 -24.900 -3.939 1.00 16.08 563 VAL A CA 1
ATOM 701 C C . VAL A 1 90 ? 14.432 -26.239 -4.361 1.00 20.57 563 VAL A C 1
ATOM 702 O O . VAL A 1 90 ? 14.699 -27.270 -3.739 1.00 15.35 563 VAL A O 1
ATOM 706 N N . ASP A 1 91 ? 13.656 -26.247 -5.438 1.00 18.23 564 ASP A N 1
ATOM 707 C CA . ASP A 1 91 ? 12.980 -27.485 -5.777 1.00 18.09 564 ASP A CA 1
ATOM 708 C C . ASP A 1 91 ? 13.947 -28.487 -6.369 1.00 19.79 564 ASP A C 1
ATOM 709 O O . ASP A 1 91 ? 13.702 -29.698 -6.339 1.00 21.16 564 ASP A O 1
ATOM 714 N N . LEU A 1 92 ? 15.077 -27.993 -6.857 1.00 16.95 565 LEU A N 1
ATOM 715 C CA . LEU A 1 92 ? 16.083 -28.878 -7.413 1.00 17.94 565 LEU A CA 1
ATOM 716 C C . LEU A 1 92 ? 16.954 -29.488 -6.330 1.00 20.85 565 LEU A C 1
ATOM 717 O O . LEU A 1 92 ? 17.138 -30.698 -6.281 1.00 17.20 565 LEU A O 1
ATOM 722 N N . LEU A 1 93 ? 17.505 -28.642 -5.466 1.00 15.69 566 LEU A N 1
ATOM 723 C CA . LEU A 1 93 ? 18.486 -29.101 -4.496 1.00 14.68 566 LEU A CA 1
ATOM 724 C C . LEU A 1 93 ? 17.847 -29.632 -3.217 1.00 18.32 566 LEU A C 1
ATOM 725 O O . LEU A 1 93 ? 18.390 -30.546 -2.589 1.00 19.12 566 LEU A O 1
ATOM 730 N N . VAL A 1 94 ? 16.689 -29.095 -2.832 1.00 15.23 567 VAL A N 1
ATOM 731 C CA . VAL A 1 94 ? 16.016 -29.631 -1.645 1.00 14.55 567 VAL A CA 1
ATOM 732 C C . VAL A 1 94 ? 15.131 -30.786 -2.117 1.00 16.51 567 VAL A C 1
ATOM 733 O O . VAL A 1 94 ? 15.363 -31.941 -1.779 1.00 17.16 567 VAL A O 1
ATOM 737 N N . GLY A 1 95 ? 14.153 -30.466 -2.950 1.00 17.05 568 GLY A N 1
ATOM 738 C CA . GLY A 1 95 ? 13.301 -31.505 -3.514 1.00 18.33 568 GLY A CA 1
ATOM 739 C C . GLY A 1 95 ? 12.032 -30.879 -4.058 1.00 16.33 568 GLY A C 1
ATOM 740 O O . GLY A 1 95 ? 11.668 -29.780 -3.668 1.00 18.07 568 GLY A O 1
ATOM 741 N N . PRO A 1 96 ? 11.320 -31.590 -4.945 1.00 22.15 569 PRO A N 1
ATOM 742 C CA . PRO A 1 96 ? 10.172 -30.929 -5.585 1.00 22.89 569 PRO A CA 1
ATOM 743 C C . PRO A 1 96 ? 9.052 -30.628 -4.597 1.00 19.26 569 PRO A C 1
ATOM 744 O O . PRO A 1 96 ? 8.744 -31.474 -3.763 1.00 20.08 569 PRO A O 1
ATOM 748 N N . GLY A 1 97 ? 8.481 -29.428 -4.656 1.00 19.02 570 GLY A N 1
ATOM 749 C CA . GLY A 1 97 ? 7.425 -29.058 -3.734 1.00 23.43 570 GLY A CA 1
ATOM 750 C C . GLY A 1 97 ? 7.936 -28.325 -2.512 1.00 22.56 570 GLY A C 1
ATOM 751 O O . GLY A 1 97 ? 7.171 -27.690 -1.781 1.00 22.44 570 GLY A O 1
ATOM 752 N N . ALA A 1 98 ? 9.251 -28.382 -2.298 1.00 21.22 571 ALA A N 1
ATOM 753 C CA . ALA A 1 98 ? 9.851 -27.740 -1.139 1.00 19.70 571 ALA A CA 1
ATOM 754 C C . ALA A 1 98 ? 9.641 -26.237 -1.150 1.00 21.05 571 ALA A C 1
ATOM 755 O O . ALA A 1 98 ? 9.462 -25.635 -0.105 1.00 19.60 571 ALA A O 1
ATOM 757 N N . ALA A 1 99 ? 9.678 -25.619 -2.328 1.00 18.30 572 ALA A N 1
ATOM 758 C CA . ALA A 1 99 ? 9.562 -24.167 -2.390 1.00 21.41 572 ALA A CA 1
ATOM 759 C C . ALA A 1 99 ? 8.167 -23.738 -1.964 1.00 23.04 572 ALA A C 1
ATOM 760 O O . ALA A 1 99 ? 8.003 -22.718 -1.298 1.00 22.32 572 ALA A O 1
ATOM 762 N N . GLN A 1 100 ? 7.155 -24.521 -2.315 1.00 21.49 573 GLN A N 1
ATOM 763 C CA . GLN A 1 100 ? 5.795 -24.077 -1.991 1.00 26.24 573 GLN A CA 1
ATOM 764 C C . GLN A 1 100 ? 5.513 -24.280 -0.501 1.00 21.86 573 GLN A C 1
ATOM 765 O O . GLN A 1 100 ? 4.718 -23.558 0.092 1.00 23.46 573 GLN A O 1
ATOM 771 N N . ALA A 1 101 ? 6.180 -25.247 0.112 1.00 17.47 574 ALA A N 1
ATOM 772 C CA . ALA A 1 101 ? 6.055 -25.429 1.559 1.00 19.23 574 ALA A CA 1
ATOM 773 C C . ALA A 1 101 ? 6.673 -24.244 2.259 1.00 19.36 574 ALA A C 1
ATOM 774 O O . ALA A 1 101 ? 6.176 -23.761 3.296 1.00 19.12 574 ALA A O 1
ATOM 776 N N . ALA A 1 102 ? 7.797 -23.794 1.714 1.00 16.97 575 ALA A N 1
ATOM 777 C CA . ALA A 1 102 ? 8.500 -22.683 2.324 1.00 17.42 575 ALA A CA 1
ATOM 778 C C . ALA A 1 102 ? 7.710 -21.390 2.154 1.00 17.51 575 ALA A C 1
ATOM 779 O O . ALA A 1 102 ? 7.704 -20.545 3.040 1.00 18.95 575 ALA A O 1
ATOM 781 N N . ILE A 1 103 ? 7.074 -21.210 0.995 1.00 17.84 576 ILE A N 1
ATOM 782 C CA . ILE A 1 103 ? 6.282 -19.994 0.750 1.00 16.77 576 ILE A CA 1
ATOM 783 C C . ILE A 1 103 ? 5.090 -19.945 1.714 1.00 16.90 576 ILE A C 1
ATOM 784 O O . ILE A 1 103 ? 4.698 -18.888 2.220 1.00 16.50 576 ILE A O 1
ATOM 789 N N . LYS A 1 104 ? 4.540 -21.112 2.007 1.00 16.44 577 LYS A N 1
ATOM 790 C CA . LYS A 1 104 ? 3.386 -21.198 2.889 1.00 20.05 577 LYS A CA 1
ATOM 791 C C . LYS A 1 104 ? 3.800 -20.951 4.338 1.00 19.58 577 LYS A C 1
ATOM 792 O O . LYS A 1 104 ? 3.075 -20.331 5.092 1.00 17.87 577 LYS A O 1
ATOM 798 N N . GLU A 1 105 ? 4.972 -21.446 4.718 1.00 16.86 578 GLU A N 1
ATOM 799 C CA . GLU A 1 105 ? 5.487 -21.284 6.079 1.00 17.45 578 GLU A CA 1
ATOM 800 C C . GLU A 1 105 ? 5.559 -19.830 6.491 1.00 19.32 578 GLU A C 1
ATOM 801 O O . GLU A 1 105 ? 6.119 -19.002 5.770 1.00 20.27 578 GLU A O 1
ATOM 807 N N . ASP A 1 106 ? 5.012 -19.502 7.656 1.00 18.30 579 ASP A N 1
ATOM 808 C CA . ASP A 1 106 ? 5.015 -18.106 8.080 1.00 20.66 579 ASP A CA 1
ATOM 809 C C . ASP A 1 106 ? 5.166 -18.021 9.593 1.00 26.19 579 ASP A C 1
ATOM 810 O O . ASP A 1 106 ? 4.270 -18.437 10.329 1.00 22.47 579 ASP A O 1
ATOM 815 N N . PRO A 1 107 ? 6.309 -17.488 10.059 1.00 29.16 580 PRO A N 1
ATOM 816 C CA . PRO A 1 107 ? 7.414 -17.009 9.218 1.00 26.21 580 PRO A CA 1
ATOM 817 C C . PRO A 1 107 ? 8.362 -18.140 8.831 1.00 19.86 580 PRO A C 1
ATOM 818 O O . PRO A 1 107 ? 8.345 -19.221 9.411 1.00 24.90 580 PRO A O 1
ATOM 822 N N . TRP A 1 108 ? 9.163 -17.892 7.803 1.00 23.43 581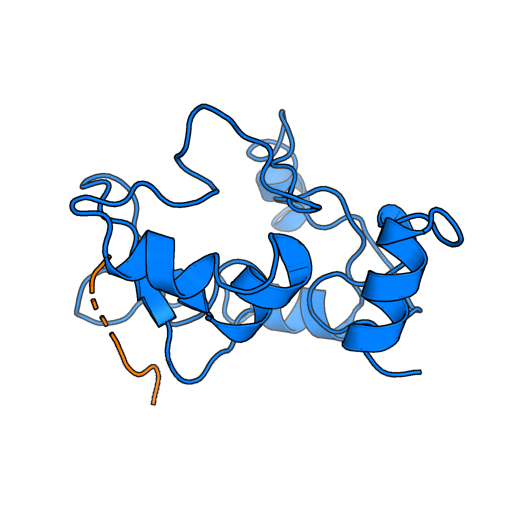 TRP A N 1
ATOM 823 C CA . TRP A 1 108 ? 10.053 -18.897 7.251 1.00 20.75 581 TRP A CA 1
ATOM 824 C C . TRP A 1 108 ? 11.485 -18.516 7.530 1.00 20.44 581 TRP A C 1
ATOM 825 O O . TRP A 1 108 ? 11.910 -17.442 7.104 1.00 22.32 581 TRP A O 1
ATOM 836 N N . ASN A 1 109 ? 12.222 -19.383 8.216 1.00 19.17 582 ASN A N 1
ATOM 837 C CA . ASN A 1 109 ? 13.675 -19.224 8.312 1.00 20.39 582 ASN A CA 1
ATOM 838 C C . ASN A 1 109 ? 14.360 -19.900 7.141 1.00 20.89 582 ASN A C 1
ATOM 839 O O . ASN A 1 109 ? 14.181 -2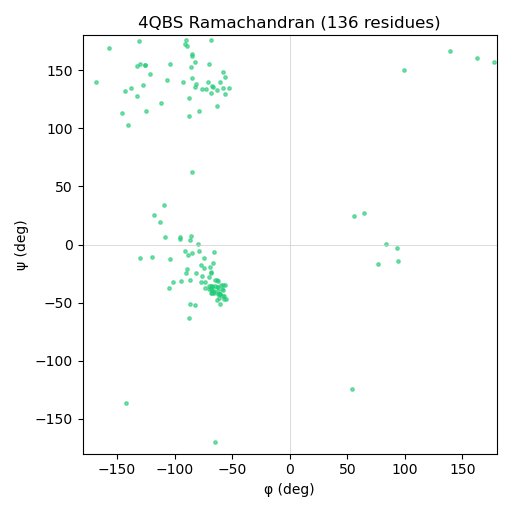1.094 6.914 1.00 19.56 582 ASN A O 1
ATOM 844 N N . CYS A 1 110 ? 15.191 -19.150 6.428 1.00 14.94 583 CYS A N 1
ATOM 845 C CA . CYS A 1 110 ? 15.804 -19.697 5.225 1.00 15.71 583 CYS A CA 1
ATOM 846 C C . CYS A 1 110 ? 16.816 -20.809 5.533 1.00 17.92 583 CYS A C 1
ATOM 847 O O . CYS A 1 110 ? 17.095 -21.126 6.691 1.00 19.71 583 CYS A O 1
ATOM 850 N N . TYR A 1 111 ? 17.356 -21.421 4.486 1.00 14.07 584 TYR A N 1
ATOM 851 C CA . TYR A 1 111 ? 18.282 -22.548 4.638 1.00 13.05 584 TYR A CA 1
ATOM 852 C C . TYR A 1 111 ? 19.624 -22.156 5.225 1.00 16.21 584 TYR A C 1
ATOM 853 O O . TYR A 1 111 ? 20.339 -23.005 5.752 1.00 21.16 584 TYR A O 1
ATOM 862 N N . MET A 1 112 ? 19.970 -20.879 5.172 1.00 16.93 585 MET A N 1
ATOM 863 C CA . MET A 1 112 ? 21.173 -20.432 5.875 1.00 17.52 585 MET A CA 1
ATOM 864 C C . MET A 1 112 ? 20.903 -20.197 7.374 1.00 21.50 585 MET A C 1
ATOM 865 O O . MET A 1 112 ? 21.819 -20.253 8.181 1.00 21.92 585 MET A O 1
ATOM 870 N N . CYS A 1 113 ? 19.648 -19.931 7.717 1.00 16.50 586 CYS A N 1
ATOM 871 C CA . CYS A 1 113 ? 19.224 -19.593 9.094 1.00 16.43 586 CYS A CA 1
ATOM 872 C C . CYS A 1 113 ? 18.739 -20.795 9.896 1.00 21.65 586 CYS A C 1
ATOM 873 O O . CYS A 1 113 ? 18.891 -20.853 11.138 1.00 19.71 586 CYS A O 1
ATOM 876 N N . GLY A 1 114 ? 18.151 -21.750 9.179 1.00 18.43 587 GLY A N 1
ATOM 877 C CA . GLY A 1 114 ? 17.507 -22.894 9.799 1.00 21.55 587 GLY A CA 1
ATOM 878 C C . GLY A 1 114 ? 18.431 -23.758 10.638 1.00 20.73 587 GLY A C 1
ATOM 879 O O . GLY A 1 114 ? 19.575 -24.046 10.261 1.00 17.32 587 GLY A O 1
ATOM 880 N N . HIS A 1 115 ? 17.935 -24.213 11.783 1.00 17.44 588 HIS A N 1
ATOM 881 C CA . HIS A 1 115 ? 18.769 -25.060 12.631 1.00 15.24 588 HIS A CA 1
ATOM 882 C C . HIS A 1 115 ? 19.024 -26.461 12.069 1.00 21.29 588 HIS A C 1
ATOM 883 O O . HIS A 1 115 ? 20.064 -27.065 12.353 1.00 20.61 588 HIS A O 1
ATOM 890 N N . LYS A 1 116 ? 18.107 -26.987 11.265 1.00 16.16 589 LYS A N 1
ATOM 891 C CA . LYS A 1 116 ? 18.328 -28.334 10.742 1.00 16.26 589 LYS A CA 1
ATOM 892 C C . LYS A 1 116 ? 19.614 -28.378 9.913 1.00 21.95 589 LYS A C 1
ATOM 893 O O . LYS A 1 116 ? 20.400 -29.311 10.031 1.00 20.97 589 LYS A O 1
ATOM 899 N N . GLY A 1 117 ? 19.833 -27.355 9.090 1.00 18.88 590 GLY A N 1
ATOM 900 C CA . GLY A 1 117 ? 21.092 -27.244 8.357 1.00 18.31 590 GLY A CA 1
ATOM 901 C C . GLY A 1 117 ? 21.271 -28.145 7.139 1.00 19.84 590 GLY A C 1
ATOM 902 O O . GLY A 1 117 ? 22.170 -27.916 6.328 1.00 18.47 590 GLY A O 1
ATOM 903 N N . THR A 1 118 ? 20.465 -29.195 7.011 1.00 16.68 591 THR A N 1
ATOM 904 C CA A THR A 1 118 ? 20.506 -30.021 5.814 0.61 17.76 591 THR A CA 1
ATOM 905 C CA B THR A 1 118 ? 20.498 -30.033 5.814 0.39 17.80 591 THR A CA 1
ATOM 906 C C . THR A 1 118 ? 19.086 -30.238 5.295 1.00 19.18 591 THR A C 1
ATOM 907 O O . THR A 1 118 ? 18.178 -30.570 6.051 1.00 18.42 591 THR A O 1
ATOM 914 N N . TYR A 1 119 ? 18.912 -30.021 3.998 1.00 16.42 592 TYR A N 1
ATOM 915 C CA . TYR A 1 119 ? 17.620 -29.994 3.355 1.00 17.92 592 TYR A CA 1
ATOM 916 C C . TYR A 1 119 ? 17.747 -30.678 2.018 1.00 16.42 592 TYR A C 1
ATOM 917 O O . TYR A 1 119 ? 18.266 -30.084 1.076 1.00 18.04 592 TYR A O 1
ATOM 926 N N . GLY A 1 120 ? 17.275 -31.921 1.916 1.00 17.84 593 GLY A N 1
ATOM 927 C CA . GLY A 1 120 ? 17.571 -32.699 0.717 1.00 19.37 593 GLY A CA 1
ATOM 928 C C . GLY A 1 120 ? 19.077 -32.736 0.460 1.00 19.90 593 GLY A C 1
ATOM 929 O O . GLY A 1 120 ? 19.858 -33.124 1.331 1.00 16.28 593 GLY A O 1
ATOM 930 N N . LEU A 1 121 ? 19.490 -32.309 -0.735 1.00 18.00 594 LEU A N 1
ATOM 931 C CA . LEU A 1 121 ? 20.905 -32.285 -1.080 1.00 17.45 594 LEU A CA 1
ATOM 932 C C . LEU A 1 121 ? 21.604 -31.027 -0.601 1.00 21.14 594 LEU A C 1
ATOM 933 O O . LEU A 1 121 ? 22.830 -30.923 -0.699 1.00 20.38 594 LEU A O 1
ATOM 938 N N . LEU A 1 122 ? 20.823 -30.084 -0.082 1.00 15.53 595 LEU A N 1
ATOM 939 C CA . LEU A 1 122 ? 21.339 -28.782 0.330 1.00 16.19 595 LEU A CA 1
ATOM 940 C C . LEU A 1 122 ? 21.832 -28.858 1.775 1.00 20.81 595 LEU A C 1
ATOM 941 O O . LEU A 1 122 ? 21.034 -28.991 2.697 1.00 21.92 595 LEU A O 1
ATOM 946 N N . ARG A 1 123 ? 23.148 -28.779 1.955 1.00 16.45 596 ARG A N 1
ATOM 947 C CA . ARG A 1 123 ? 23.776 -28.951 3.249 1.00 15.13 596 ARG A CA 1
ATOM 948 C C . ARG A 1 123 ? 24.642 -27.742 3.558 1.00 18.53 596 ARG A C 1
ATOM 949 O O . ARG A 1 123 ? 25.613 -27.479 2.849 1.00 18.05 596 ARG A O 1
ATOM 957 N N . ARG A 1 124 ? 24.268 -26.985 4.586 1.00 15.17 597 ARG A N 1
ATOM 958 C CA . ARG A 1 124 ? 25.007 -25.765 4.924 1.00 18.67 597 ARG A CA 1
ATOM 959 C C . ARG A 1 124 ? 26.338 -26.163 5.546 1.00 19.02 597 ARG A C 1
ATOM 960 O O . ARG A 1 124 ? 26.373 -27.049 6.393 1.00 19.06 597 ARG A O 1
ATOM 968 N N . ARG A 1 125 ? 27.426 -25.534 5.117 1.00 17.70 598 ARG A N 1
ATOM 969 C CA . ARG A 1 125 ? 28.744 -25.843 5.658 1.00 19.08 598 ARG A CA 1
ATOM 970 C C . ARG A 1 125 ? 28.865 -25.332 7.092 1.00 18.19 598 ARG A C 1
ATOM 971 O O . ARG A 1 125 ? 28.452 -24.221 7.380 1.00 18.46 598 ARG A O 1
ATOM 979 N N . GLU A 1 126 ? 29.541 -26.206 7.979 1.00 22.15 599 GLU A N 1
ATOM 980 C CA . GLU A 1 126 ? 29.601 -25.725 9.349 1.00 24.92 599 GLU A CA 1
ATOM 981 C C . GLU A 1 126 ? 30.506 -24.501 9.464 1.00 24.88 599 GLU A C 1
ATOM 982 O O . GLU A 1 126 ? 30.360 -23.687 10.327 1.00 23.65 599 GLU A O 1
ATOM 988 N N . ASP A 1 127 ? 31.370 -24.412 8.531 1.00 19.74 600 ASP A N 1
ATOM 989 C CA . ASP A 1 127 ? 32.344 -23.330 8.559 1.00 20.03 600 ASP A CA 1
ATOM 990 C C . ASP A 1 127 ? 32.123 -22.262 7.482 1.00 20.18 600 ASP A C 1
ATOM 991 O O . ASP A 1 127 ? 33.094 -21.687 6.963 1.00 18.08 600 ASP A O 1
ATOM 996 N N . TRP A 1 128 ? 30.864 -21.990 7.138 1.00 17.73 601 TRP A N 1
ATOM 997 C CA . TRP A 1 128 ? 30.596 -20.969 6.130 1.00 18.87 601 TRP A CA 1
ATOM 998 C C . TRP A 1 128 ? 31.194 -19.586 6.447 1.00 16.74 601 TRP A C 1
ATOM 999 O O . TRP A 1 128 ? 31.627 -18.897 5.512 1.00 16.67 601 TRP A O 1
ATOM 1010 N N . PRO A 1 129 ? 31.261 -19.161 7.734 1.00 15.67 602 PRO A N 1
ATOM 1011 C CA . PRO A 1 129 ? 31.853 -17.821 7.835 1.00 15.93 602 PRO A CA 1
ATOM 1012 C C . PRO A 1 129 ? 33.337 -17.813 7.446 1.00 17.43 602 PRO A C 1
ATOM 1013 O O . PRO A 1 129 ? 33.790 -16.823 6.863 1.00 18.73 602 PRO A O 1
ATOM 1017 N N . SER A 1 130 ? 34.066 -18.880 7.771 1.00 14.45 603 SER A N 1
ATOM 1018 C CA A SER A 1 130 ? 35.459 -18.985 7.349 0.44 18.47 603 SER A CA 1
ATOM 1019 C CA B SER A 1 130 ? 35.465 -19.008 7.353 0.56 18.46 603 SER A CA 1
ATOM 1020 C C . SER A 1 130 ? 35.555 -19.071 5.831 1.00 18.34 603 SER A C 1
ATOM 1021 O O . SER A 1 130 ? 36.403 -18.424 5.202 1.00 17.94 603 SER A O 1
ATOM 1026 N N . ARG A 1 131 ? 34.671 -19.849 5.228 1.00 16.90 604 ARG A N 1
ATOM 1027 C CA . ARG A 1 131 ? 34.714 -19.945 3.769 1.00 18.06 604 ARG A CA 1
ATOM 1028 C C . ARG A 1 131 ? 34.438 -18.612 3.086 1.00 18.63 604 ARG A C 1
ATOM 1029 O O . ARG A 1 131 ? 35.034 -18.320 2.043 1.00 19.67 604 ARG A O 1
ATOM 1037 N N . LEU A 1 132 ? 33.542 -17.807 3.650 1.00 17.48 605 LEU A N 1
ATOM 1038 C CA . LEU A 1 132 ? 33.294 -16.466 3.090 1.00 17.98 605 LEU A CA 1
ATOM 1039 C C . LEU A 1 132 ? 34.508 -15.549 3.253 1.00 21.46 605 LEU A C 1
ATOM 1040 O O . LEU A 1 132 ? 34.844 -14.785 2.343 1.00 19.34 605 LEU A O 1
ATOM 1045 N N . GLN A 1 133 ? 35.149 -15.621 4.419 1.00 20.01 606 GLN A N 1
ATOM 1046 C CA . GLN A 1 133 ? 36.389 -14.876 4.658 1.00 19.71 606 GLN A CA 1
ATOM 1047 C C . GLN A 1 133 ? 37.425 -15.234 3.579 1.00 23.58 606 GLN A C 1
ATOM 1048 O O . GLN A 1 133 ? 38.024 -14.350 2.969 1.00 25.08 606 GLN A O 1
ATOM 1054 N N . MET A 1 134 ? 37.595 -16.523 3.307 1.00 22.02 607 MET A N 1
ATOM 1055 C CA . MET A 1 134 ? 38.546 -16.972 2.287 1.00 22.22 607 MET A CA 1
ATOM 1056 C C . MET A 1 134 ? 38.155 -16.544 0.873 1.00 24.67 607 MET A C 1
ATOM 1057 O O . MET A 1 134 ? 39.014 -16.176 0.061 1.00 23.97 607 MET A O 1
ATOM 1062 N N . PHE A 1 135 ? 36.860 -16.614 0.580 1.00 20.70 608 PHE A N 1
ATOM 1063 C CA . PHE A 1 135 ? 36.330 -16.255 -0.728 1.00 20.59 608 PHE A CA 1
ATOM 1064 C C . PHE A 1 135 ? 36.618 -14.802 -1.050 1.00 21.53 608 PHE A C 1
ATOM 1065 O O . PHE A 1 135 ? 36.984 -14.472 -2.174 1.00 25.43 608 PHE A O 1
ATOM 1073 N N . PHE A 1 136 ? 36.448 -13.926 -0.078 1.00 18.58 609 PHE A N 1
ATOM 1074 C CA . PHE A 1 136 ? 36.575 -12.518 -0.350 1.00 22.11 609 PHE A CA 1
ATOM 1075 C C . PHE A 1 136 ? 37.989 -12.020 -0.023 1.00 28.79 609 PHE A C 1
ATOM 1076 O O . PHE A 1 136 ? 38.253 -10.855 -0.055 1.00 25.65 609 PHE A O 1
ATOM 1084 N N . ALA A 1 137 ? 38.868 -12.946 0.310 1.00 26.48 610 ALA A N 1
ATOM 1085 C CA . ALA A 1 137 ? 40.241 -12.619 0.612 1.00 34.52 610 ALA A CA 1
ATOM 1086 C C . ALA A 1 137 ? 40.998 -12.198 -0.612 1.00 38.89 610 ALA A C 1
ATOM 1087 O O . ALA A 1 137 ? 40.683 -12.527 -1.723 1.00 34.11 610 ALA A O 1
ATOM 1089 N N . ASN A 1 138 ? 42.025 -11.436 -0.323 1.00 47.89 611 ASN A N 1
ATOM 1090 C CA . ASN A 1 138 ? 42.615 -10.484 -1.187 1.00 50.77 611 ASN A CA 1
ATOM 1091 C C . ASN A 1 138 ? 43.021 -11.142 -2.478 1.00 51.42 611 ASN A C 1
ATOM 1092 O O . ASN A 1 138 ? 43.803 -12.136 -2.379 1.00 58.09 611 ASN A O 1
ATOM 1098 N N . ALA B 2 1 ? 6.918 -17.735 3.511 1.00 20.33 1 ALA P N 1
ATOM 1099 C CA . ALA B 2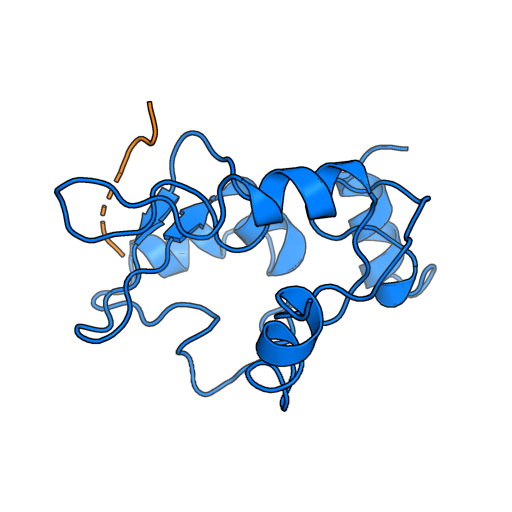 1 ? 7.907 -16.749 3.053 1.00 18.43 1 ALA P CA 1
ATOM 1100 C C . ALA B 2 1 ? 7.259 -15.716 2.161 1.00 19.90 1 ALA P C 1
ATOM 1101 O O . ALA B 2 1 ? 6.440 -16.053 1.305 1.00 18.95 1 ALA P O 1
ATOM 1103 N N . ARG B 2 2 ? 7.633 -14.463 2.356 1.00 23.65 2 ARG P N 1
ATO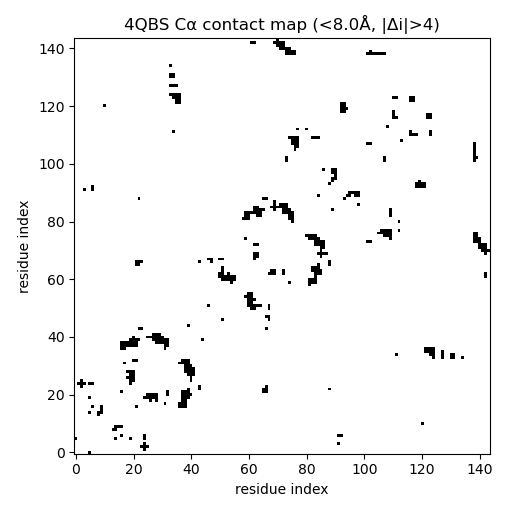M 1104 C CA . ARG B 2 2 ? 7.323 -13.434 1.373 1.00 24.26 2 ARG P CA 1
ATOM 1105 C C . ARG B 2 2 ? 8.066 -13.715 0.069 1.00 23.11 2 ARG P C 1
ATOM 1106 O O . ARG B 2 2 ? 9.160 -14.293 0.075 1.00 19.47 2 ARG P O 1
ATOM 1125 N N . LYS B 2 4 ? 9.210 -12.112 -3.975 1.00 23.97 4 LYS P N 1
ATOM 1126 C CA . LYS B 2 4 ? 9.355 -10.913 -4.776 1.00 27.20 4 LYS P CA 1
ATOM 1127 C C . LYS B 2 4 ? 9.882 -11.258 -6.139 1.00 27.89 4 LYS P C 1
ATOM 1128 O O . LYS B 2 4 ? 10.498 -12.309 -6.331 1.00 24.37 4 LYS P O 1
ATOM 1134 N N . GLN B 2 5 ? 9.613 -10.371 -7.091 1.00 28.60 5 GLN P N 1
ATOM 1135 C CA . GLN B 2 5 ? 10.232 -10.446 -8.403 1.00 31.64 5 GLN P CA 1
ATOM 1136 C C . GLN B 2 5 ? 11.588 -9.756 -8.339 1.00 32.34 5 GLN P C 1
ATOM 1137 O O . GLN B 2 5 ? 11.753 -8.762 -7.627 1.00 34.06 5 GLN P O 1
ATOM 1143 N N . THR B 2 6 ? 12.568 -10.283 -9.053 1.00 2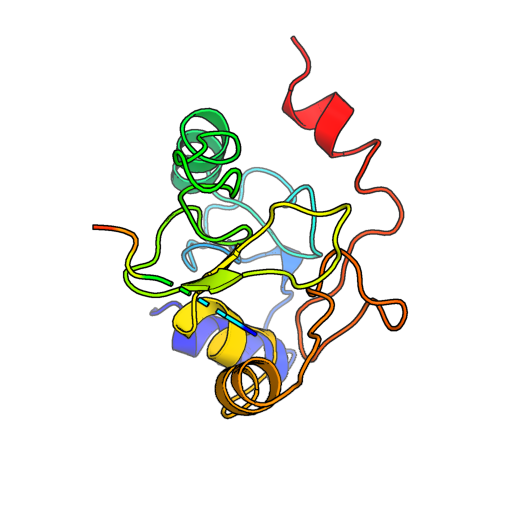9.94 6 THR P N 1
ATOM 1144 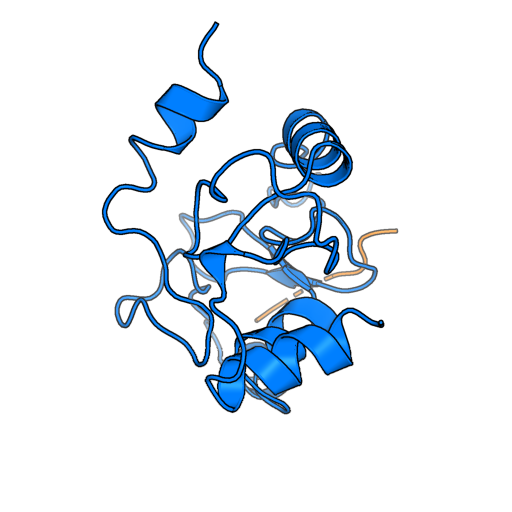C CA . THR B 2 6 ? 13.877 -9.668 -9.034 1.00 34.76 6 THR P CA 1
ATOM 1145 C C . THR B 2 6 ? 13.980 -8.612 -10.126 1.00 43.84 6 THR P C 1
ATOM 1146 O O . THR B 2 6 ? 14.824 -7.714 -10.050 1.00 47.56 6 THR P O 1
ATOM 1150 N N . ALA B 2 7 ? 13.116 -8.713 -11.133 1.00 37.77 7 ALA P N 1
ATOM 1151 C CA . ALA B 2 7 ? 13.157 -7.780 -12.265 1.00 47.84 7 ALA P CA 1
ATOM 1152 C C . ALA B 2 7 ? 12.795 -6.360 -11.834 1.00 52.47 7 ALA P C 1
ATOM 1153 O O . ALA B 2 7 ? 13.670 -5.512 -11.658 1.00 55.20 7 ALA P O 1
#

Secondary structure (DSSP, 8-state):
--HHHHHHHHHTTSS-GGGSBTTT--S-EEEE-SSBSSEEEHHHHHHHHHHTT-B-TTSSBSS-TTTS--SBEEE---TT---EEEHHHHHHHT-TTHHHHHHHSSS---TTT-SS-EETTEEB-TTHHHHHHHHT--/---B--

Solvent-accessible surface area: 7967 Å² total

B-factor: mean 26.63, std 10.74, range [13.05, 78.75]